Protein AF-A0A6V7IKY8-F1 (afdb_monomer_lite)

Sequence (75 aa):
AQGEAAVKLRLQDYGILTEKWYSNGTINFEYKIDNKPMVGLGFTTGYSYNPSTNITALQLTSRLKNDNVNLSCTI

pLDDT: mean 89.28, std 6.78, range [49.91, 95.62]

Organism: NCBI:txid1563983

Structure (mmCIF, N/CA/C/O backbone):
data_AF-A0A6V7IKY8-F1
#
_entry.id   AF-A0A6V7IKY8-F1
#
loop_
_atom_site.group_PDB
_atom_site.id
_atom_site.type_symbol
_atom_site.label_atom_id
_atom_site.label_alt_id
_atom_site.label_comp_id
_atom_site.label_asym_id
_atom_site.label_entity_id
_atom_site.label_seq_id
_atom_site.pdbx_PDB_ins_code
_atom_site.Cartn_x
_atom_site.Cartn_y
_atom_site.Cartn_z
_atom_site.occupancy
_atom_site.B_iso_or_equiv
_atom_site.auth_seq_id
_atom_site.auth_comp_id
_atom_site.auth_asym_id
_atom_site.auth_atom_id
_atom_site.pdbx_PDB_model_num
ATOM 1 N N . ALA A 1 1 ? 14.233 -15.430 -14.842 1.00 49.91 1 ALA A N 1
ATOM 2 C CA . ALA A 1 1 ? 13.347 -15.629 -13.679 1.00 49.91 1 ALA A CA 1
ATOM 3 C C . ALA A 1 1 ? 12.867 -14.261 -13.220 1.00 49.91 1 ALA A C 1
ATOM 5 O O . ALA A 1 1 ? 13.703 -13.383 -13.058 1.00 49.91 1 ALA A O 1
ATOM 6 N N . GLN A 1 2 ? 11.558 -14.043 -13.096 1.00 72.38 2 GLN A N 1
ATOM 7 C CA . GLN A 1 2 ? 11.043 -12.833 -12.452 1.00 72.38 2 GLN A CA 1
ATOM 8 C C . GLN A 1 2 ? 11.159 -13.039 -10.939 1.00 72.38 2 GLN A C 1
ATOM 10 O O . GLN A 1 2 ? 10.487 -13.899 -10.382 1.00 72.38 2 GLN A O 1
ATOM 15 N N . GLY A 1 3 ? 12.076 -12.317 -10.303 1.00 81.94 3 GLY A N 1
ATOM 16 C CA . GLY A 1 3 ? 12.178 -12.220 -8.850 1.00 81.94 3 GLY A CA 1
ATOM 17 C C . GLY A 1 3 ? 11.359 -11.045 -8.313 1.00 81.94 3 GLY A C 1
ATOM 18 O O . GLY A 1 3 ? 11.271 -9.995 -8.960 1.00 81.94 3 GLY A O 1
ATOM 19 N N . GLU A 1 4 ? 10.785 -11.234 -7.128 1.00 89.62 4 GLU A N 1
ATOM 20 C CA . GLU A 1 4 ? 10.184 -10.192 -6.290 1.00 89.62 4 GLU A CA 1
ATOM 21 C C . GLU A 1 4 ? 11.017 -10.097 -5.005 1.00 89.62 4 GLU A C 1
ATOM 23 O O . GLU A 1 4 ? 11.337 -11.121 -4.398 1.00 89.62 4 GLU A O 1
ATOM 28 N N . ALA A 1 5 ? 11.365 -8.883 -4.589 1.00 93.00 5 ALA A N 1
ATOM 29 C CA . ALA A 1 5 ? 11.884 -8.607 -3.255 1.00 93.00 5 ALA A CA 1
ATOM 30 C C . ALA A 1 5 ? 10.850 -7.771 -2.501 1.00 93.00 5 ALA A C 1
ATOM 32 O O . ALA A 1 5 ? 10.355 -6.778 -3.027 1.00 93.00 5 ALA A O 1
ATOM 33 N N . ALA A 1 6 ? 10.511 -8.167 -1.276 1.00 93.44 6 ALA A N 1
ATOM 34 C CA . ALA A 1 6 ? 9.495 -7.489 -0.481 1.00 93.44 6 ALA A CA 1
ATOM 35 C C . ALA A 1 6 ? 10.010 -7.196 0.928 1.00 93.44 6 ALA A C 1
ATOM 37 O O . ALA A 1 6 ? 10.575 -8.067 1.590 1.00 93.44 6 ALA A O 1
ATOM 38 N N . VAL A 1 7 ? 9.759 -5.979 1.399 1.00 95.31 7 VAL A N 1
ATOM 39 C CA . VAL A 1 7 ? 10.010 -5.541 2.770 1.00 95.31 7 VAL A CA 1
ATOM 40 C C . VAL A 1 7 ? 8.672 -5.199 3.406 1.00 95.31 7 VAL A C 1
ATOM 42 O O . VAL A 1 7 ? 7.868 -4.469 2.834 1.00 95.31 7 VAL A O 1
ATOM 45 N N . LYS A 1 8 ? 8.419 -5.735 4.602 1.00 95.25 8 LYS A N 1
ATOM 46 C CA . LYS A 1 8 ? 7.207 -5.454 5.374 1.00 95.25 8 LYS A CA 1
ATOM 47 C C . LYS A 1 8 ? 7.582 -4.996 6.774 1.00 95.25 8 LYS A C 1
ATOM 49 O O . LYS A 1 8 ? 7.995 -5.801 7.606 1.00 95.25 8 LYS A O 1
ATOM 54 N N . LEU A 1 9 ? 7.397 -3.711 7.037 1.00 92.88 9 LEU A N 1
ATOM 55 C CA . LEU A 1 9 ? 7.646 -3.080 8.324 1.00 92.88 9 LEU A CA 1
ATOM 56 C C . LEU A 1 9 ? 6.324 -2.941 9.077 1.00 92.88 9 LEU A C 1
ATOM 58 O O . LEU A 1 9 ? 5.385 -2.297 8.613 1.00 92.88 9 LEU A O 1
ATOM 62 N N . ARG A 1 10 ? 6.240 -3.562 10.254 1.00 92.19 10 ARG A N 1
ATOM 63 C CA . ARG A 1 10 ? 5.100 -3.403 11.163 1.00 92.19 10 ARG A CA 1
ATOM 64 C C . ARG A 1 10 ? 5.458 -2.364 12.215 1.00 92.19 10 ARG A C 1
ATOM 66 O O . ARG A 1 10 ? 6.252 -2.637 13.109 1.00 92.19 10 ARG A O 1
ATOM 73 N N . LEU A 1 11 ? 4.852 -1.193 12.112 1.00 87.94 11 LEU A N 1
ATOM 74 C CA . LEU A 1 11 ? 4.945 -0.126 13.095 1.00 87.94 11 LEU A CA 1
ATOM 75 C C . LEU A 1 11 ? 3.769 -0.315 14.055 1.00 87.94 11 LEU A C 1
ATOM 77 O O . LEU A 1 11 ? 2.648 0.057 13.720 1.00 87.94 11 LEU A O 1
ATOM 81 N N . GLN A 1 12 ? 4.001 -0.935 15.218 1.00 78.81 12 GLN A N 1
ATOM 82 C CA . GLN A 1 12 ? 2.924 -1.322 16.150 1.00 78.81 12 GLN A CA 1
ATOM 83 C C . GLN A 1 12 ? 1.933 -0.179 16.418 1.00 78.81 12 GLN A C 1
ATOM 85 O O . GLN A 1 12 ? 0.722 -0.406 16.450 1.00 78.81 12 GLN A O 1
ATOM 90 N N . ASP A 1 13 ? 2.432 1.054 16.491 1.00 81.56 13 ASP A N 1
ATOM 91 C CA . ASP A 1 13 ? 1.623 2.236 16.778 1.00 81.56 13 ASP A CA 1
ATOM 92 C C . ASP A 1 13 ? 1.046 2.930 15.541 1.00 81.56 13 ASP A C 1
ATOM 94 O O . ASP A 1 13 ? -0.014 3.543 15.643 1.00 81.56 13 ASP A O 1
ATOM 98 N N . TYR A 1 14 ? 1.657 2.761 14.366 1.00 80.56 14 TYR A N 1
ATOM 99 C CA . TYR A 1 14 ? 1.371 3.594 13.191 1.00 80.56 14 TYR A CA 1
ATOM 100 C C . TYR A 1 14 ? 0.799 2.826 11.994 1.00 80.56 14 TYR A C 1
ATOM 102 O O . TYR A 1 14 ? 0.148 3.432 11.152 1.00 80.56 14 TYR A O 1
ATOM 110 N N . GLY A 1 15 ? 0.942 1.500 11.941 1.00 88.56 15 GLY A N 1
ATOM 111 C CA . GLY A 1 15 ? 0.396 0.670 10.869 1.00 88.56 15 GLY A CA 1
ATOM 112 C C . GLY A 1 15 ? 1.429 -0.271 10.257 1.00 88.56 15 GLY A C 1
ATOM 113 O O . GLY A 1 15 ? 2.358 -0.739 10.912 1.00 88.56 15 GLY A O 1
ATOM 114 N N . ILE A 1 16 ? 1.244 -0.602 8.988 1.00 94.00 16 ILE A N 1
ATOM 115 C CA . ILE A 1 16 ? 2.088 -1.528 8.243 1.00 94.00 16 ILE A CA 1
ATOM 116 C C . ILE A 1 16 ? 2.518 -0.844 6.955 1.00 94.00 16 ILE A C 1
ATOM 118 O O . ILE A 1 16 ? 1.679 -0.436 6.157 1.00 94.00 16 ILE A O 1
ATOM 122 N N . LEU A 1 17 ? 3.826 -0.766 6.749 1.00 93.12 17 LEU A N 1
ATOM 123 C CA . LEU A 1 17 ? 4.434 -0.327 5.504 1.00 93.12 17 LEU A CA 1
ATOM 124 C C . LEU A 1 17 ? 4.942 -1.563 4.768 1.00 93.12 17 LEU A C 1
ATOM 126 O O . LEU A 1 17 ? 5.655 -2.388 5.340 1.00 93.12 17 LEU A O 1
ATOM 130 N N . THR A 1 18 ? 4.561 -1.701 3.509 1.00 95.50 18 THR A N 1
ATOM 131 C CA . THR A 1 18 ? 5.019 -2.764 2.624 1.00 95.50 18 THR A CA 1
ATOM 132 C C . THR A 1 18 ? 5.617 -2.130 1.382 1.00 95.50 18 THR A C 1
ATOM 134 O O . THR A 1 18 ? 4.981 -1.305 0.741 1.00 95.50 18 THR A O 1
ATOM 137 N N . GLU A 1 19 ? 6.823 -2.534 1.020 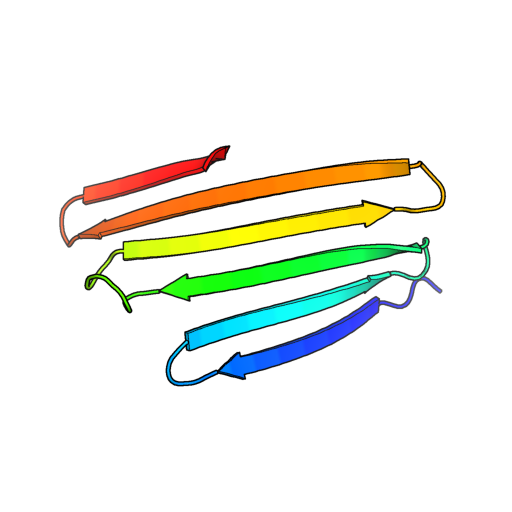1.00 95.19 19 GLU A N 1
ATOM 138 C CA . GLU A 1 19 ? 7.468 -2.125 -0.219 1.00 95.19 19 GLU A CA 1
ATOM 139 C C . GLU A 1 19 ? 7.866 -3.372 -1.003 1.00 95.19 19 GLU A C 1
ATOM 141 O O . GLU A 1 19 ? 8.399 -4.329 -0.437 1.00 95.19 19 GLU A O 1
ATOM 146 N N . LYS A 1 20 ? 7.568 -3.390 -2.298 1.00 94.75 20 LYS A N 1
ATOM 147 C CA . LYS A 1 20 ? 7.824 -4.513 -3.192 1.00 94.75 20 LYS A CA 1
ATOM 148 C C . LYS A 1 20 ? 8.538 -4.044 -4.443 1.00 94.75 20 LYS A C 1
ATOM 150 O O . LYS A 1 20 ? 8.121 -3.085 -5.084 1.00 94.75 20 LYS A O 1
ATOM 155 N N . TRP A 1 21 ? 9.558 -4.795 -4.814 1.00 92.69 21 TRP A N 1
ATOM 156 C CA . TRP A 1 21 ? 10.425 -4.549 -5.948 1.00 92.69 21 TRP A CA 1
ATOM 157 C C . TRP A 1 21 ? 10.328 -5.731 -6.896 1.00 92.69 21 TRP A C 1
ATOM 159 O O . TRP A 1 21 ? 10.559 -6.877 -6.504 1.00 92.69 21 TRP A O 1
ATOM 169 N N . TYR A 1 22 ? 9.995 -5.454 -8.148 1.00 91.31 22 TYR A N 1
ATOM 170 C CA . TYR A 1 22 ? 9.832 -6.465 -9.178 1.00 91.31 22 TYR A CA 1
ATOM 171 C C . TYR A 1 22 ? 10.982 -6.400 -10.180 1.00 91.31 22 TYR A C 1
ATOM 173 O O . TYR A 1 22 ? 11.479 -5.330 -10.525 1.00 91.31 22 TYR A O 1
ATOM 181 N N . SER A 1 23 ? 11.370 -7.554 -10.722 1.00 90.31 23 SER A N 1
ATOM 182 C CA . SER A 1 23 ? 12.447 -7.637 -11.727 1.00 90.31 23 SER A CA 1
ATOM 183 C C . SER A 1 23 ? 12.158 -6.876 -13.030 1.00 90.31 23 SER A C 1
ATOM 185 O O . SER A 1 23 ? 13.071 -6.647 -13.814 1.00 90.31 23 SER A O 1
ATOM 187 N N . ASN A 1 24 ? 10.904 -6.494 -13.283 1.00 87.69 24 ASN A N 1
ATOM 188 C CA . ASN A 1 24 ? 10.502 -5.663 -14.424 1.00 87.69 24 ASN A CA 1
ATOM 189 C C . ASN A 1 24 ? 10.633 -4.147 -14.147 1.00 87.69 24 ASN A C 1
ATOM 191 O O . ASN A 1 24 ? 10.120 -3.344 -14.924 1.00 87.69 24 ASN A O 1
ATOM 195 N N . GLY A 1 25 ? 11.245 -3.764 -13.022 1.00 86.31 25 GLY A N 1
ATOM 196 C CA . GLY A 1 25 ? 11.423 -2.377 -12.602 1.00 86.31 25 GLY A CA 1
ATOM 197 C C . GLY A 1 25 ? 10.239 -1.782 -11.839 1.00 86.31 25 GLY A C 1
ATOM 198 O O . GLY A 1 25 ? 10.368 -0.672 -11.335 1.00 86.31 25 GLY A O 1
ATOM 199 N N . THR A 1 26 ? 9.103 -2.479 -11.713 1.00 90.75 26 THR A N 1
ATOM 200 C CA . THR A 1 26 ? 7.974 -1.966 -10.926 1.00 90.75 26 THR A CA 1
ATOM 201 C C . THR A 1 26 ? 8.335 -1.912 -9.440 1.00 90.75 26 THR A C 1
ATOM 203 O O . THR A 1 26 ? 8.849 -2.879 -8.873 1.00 90.75 26 THR A O 1
ATOM 206 N N . ILE A 1 27 ? 8.005 -0.793 -8.806 1.00 92.31 27 ILE A N 1
ATOM 207 C CA . ILE A 1 27 ? 8.104 -0.551 -7.372 1.00 92.31 27 ILE A CA 1
ATOM 208 C C . ILE A 1 27 ? 6.687 -0.322 -6.865 1.00 92.31 27 ILE A C 1
ATOM 210 O O . ILE A 1 27 ? 6.000 0.581 -7.341 1.00 92.31 27 ILE A O 1
ATOM 214 N N . ASN A 1 28 ? 6.254 -1.129 -5.902 1.00 94.00 28 ASN A N 1
ATOM 215 C CA . ASN A 1 28 ? 4.975 -0.953 -5.231 1.00 94.00 28 ASN A CA 1
ATOM 216 C C . ASN A 1 28 ? 5.210 -0.610 -3.768 1.00 94.00 28 ASN A C 1
ATOM 218 O O . ASN A 1 28 ? 5.856 -1.357 -3.039 1.00 94.00 28 ASN A O 1
ATOM 222 N N . PHE A 1 29 ? 4.618 0.486 -3.337 1.00 94.56 29 PHE A N 1
ATOM 223 C CA 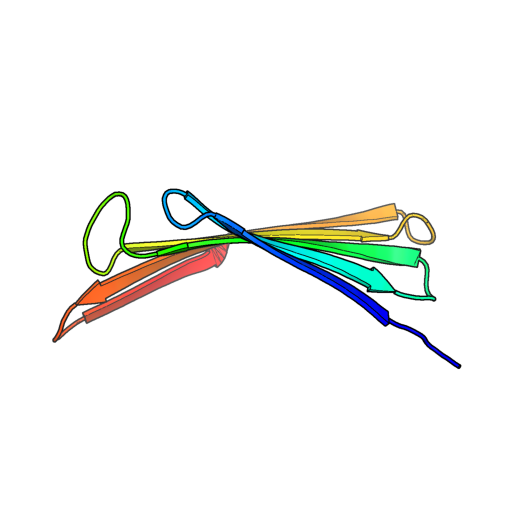. PHE A 1 29 ? 4.573 0.928 -1.962 1.00 94.56 29 PHE A CA 1
ATOM 224 C C . PHE A 1 29 ? 3.133 0.832 -1.463 1.00 94.56 29 PHE A C 1
ATOM 226 O O . PHE A 1 29 ? 2.207 1.313 -2.106 1.00 94.56 29 PHE A O 1
ATOM 233 N N . GLU A 1 30 ? 2.931 0.216 -0.310 1.00 95.62 30 GLU A N 1
ATOM 234 C CA . GLU A 1 30 ? 1.642 0.137 0.361 1.00 95.62 30 GLU A CA 1
ATOM 235 C C . GLU A 1 30 ? 1.814 0.568 1.814 1.00 95.62 30 GLU A C 1
ATOM 237 O O . GLU A 1 30 ? 2.617 0.004 2.556 1.00 95.62 30 GLU A O 1
ATOM 242 N N . TYR A 1 31 ? 1.026 1.545 2.244 1.00 94.25 31 TYR A N 1
ATOM 243 C CA . TYR A 1 31 ? 0.911 1.916 3.642 1.00 94.25 31 TYR A CA 1
ATOM 244 C C . TYR A 1 31 ? -0.505 1.663 4.124 1.00 94.25 31 TYR A C 1
ATOM 246 O O . TYR A 1 31 ? -1.463 2.193 3.566 1.00 94.25 31 TYR A O 1
ATOM 254 N N . LYS A 1 32 ? -0.639 0.866 5.178 1.00 93.56 32 LYS A N 1
ATOM 255 C CA . LYS A 1 32 ? -1.925 0.469 5.731 1.00 93.56 32 LYS A CA 1
ATOM 256 C C . LYS A 1 32 ? -1.999 0.792 7.211 1.00 93.56 32 LYS A C 1
ATOM 258 O O . LYS A 1 32 ? -1.153 0.365 7.993 1.00 93.56 32 LYS A O 1
ATOM 263 N N . ILE A 1 33 ? -3.048 1.498 7.601 1.00 92.56 33 ILE A N 1
ATOM 264 C CA . ILE A 1 33 ? -3.337 1.847 8.986 1.00 92.56 33 ILE A CA 1
ATOM 265 C C . ILE A 1 33 ? -4.787 1.483 9.285 1.00 92.56 33 ILE A C 1
ATOM 267 O O . ILE A 1 33 ? -5.699 1.973 8.632 1.00 92.56 33 ILE A O 1
ATOM 271 N N . ASP A 1 34 ? -5.005 0.620 10.272 1.00 89.19 34 ASP A N 1
ATOM 272 C CA . ASP A 1 34 ? -6.340 0.191 10.695 1.00 89.19 34 ASP A CA 1
ATOM 273 C C . ASP A 1 34 ? -6.542 0.487 12.176 1.00 89.19 34 ASP A C 1
ATOM 275 O O . ASP A 1 34 ? -5.631 0.304 12.986 1.00 89.19 34 ASP A O 1
ATOM 279 N N . ASN A 1 35 ? -7.761 0.883 12.536 1.00 84.56 35 ASN A N 1
ATOM 280 C CA . ASN A 1 35 ? -8.226 1.040 13.913 1.00 84.56 35 ASN A CA 1
ATOM 281 C C . ASN A 1 35 ? -7.424 2.044 14.760 1.00 84.56 35 ASN A C 1
ATOM 283 O O . ASN A 1 35 ? -7.478 1.981 15.985 1.00 84.56 35 ASN A O 1
ATOM 287 N N . LYS A 1 36 ? -6.661 2.952 14.135 1.00 79.81 36 LYS A N 1
ATOM 288 C CA . LYS A 1 36 ? -5.851 3.958 14.844 1.00 79.81 36 LYS A CA 1
ATOM 289 C C . LYS A 1 36 ? -6.629 5.242 15.147 1.00 79.81 36 LYS A C 1
ATOM 291 O O . LYS A 1 36 ? -6.770 5.561 16.321 1.00 79.81 36 LYS A O 1
ATOM 296 N N . PRO A 1 37 ? -7.174 5.964 14.150 1.00 78.12 37 PRO A N 1
ATOM 297 C CA . PRO A 1 37 ? -8.002 7.141 14.424 1.00 78.12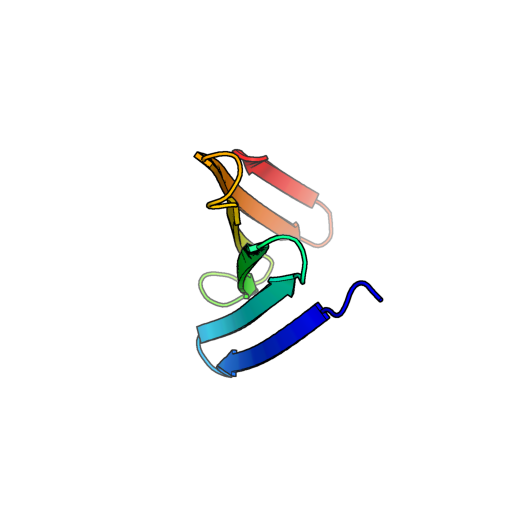 37 PRO A CA 1
ATOM 298 C C . PRO A 1 37 ? -9.381 6.783 14.997 1.00 78.12 37 PRO A C 1
ATOM 300 O O . PRO A 1 37 ? -9.933 7.542 15.785 1.00 78.12 37 PRO A O 1
ATOM 303 N N . MET A 1 38 ? -9.948 5.637 14.607 1.00 83.00 38 MET A N 1
ATOM 304 C CA . MET A 1 38 ? -11.233 5.141 15.101 1.00 83.00 38 MET A CA 1
ATOM 305 C C . MET A 1 38 ? -11.316 3.628 14.888 1.00 83.00 38 MET A C 1
ATOM 307 O O . MET A 1 38 ? -10.872 3.132 13.851 1.00 83.00 38 MET A O 1
ATOM 311 N N . VAL A 1 39 ? -11.897 2.892 15.840 1.00 84.88 39 VAL A N 1
ATOM 312 C CA . VAL A 1 39 ? -12.159 1.452 15.679 1.00 84.88 39 VAL A CA 1
ATOM 313 C C . VAL A 1 39 ? -13.051 1.237 14.456 1.00 84.88 39 VAL A C 1
ATOM 315 O O . VAL A 1 39 ? -14.053 1.924 14.278 1.00 84.88 39 VAL A O 1
ATOM 318 N N . GLY A 1 40 ? -12.659 0.308 13.589 1.00 84.75 40 GLY A N 1
ATOM 319 C CA . GLY A 1 40 ? -13.346 0.019 12.337 1.00 84.75 40 GLY A CA 1
ATOM 320 C C . GLY A 1 40 ? -12.889 0.862 11.146 1.00 84.75 40 GLY A C 1
ATOM 321 O O . GLY A 1 40 ? -13.172 0.478 10.012 1.00 84.75 40 GLY A O 1
ATOM 322 N N . LEU A 1 41 ? -12.174 1.973 11.361 1.00 90.31 41 LEU A N 1
ATOM 323 C CA . LEU A 1 41 ? -11.671 2.828 10.285 1.00 90.31 41 LEU A CA 1
ATOM 324 C C . LEU A 1 41 ? -10.274 2.375 9.842 1.00 90.31 41 LEU A C 1
ATOM 326 O O . LEU A 1 41 ? -9.356 2.261 10.655 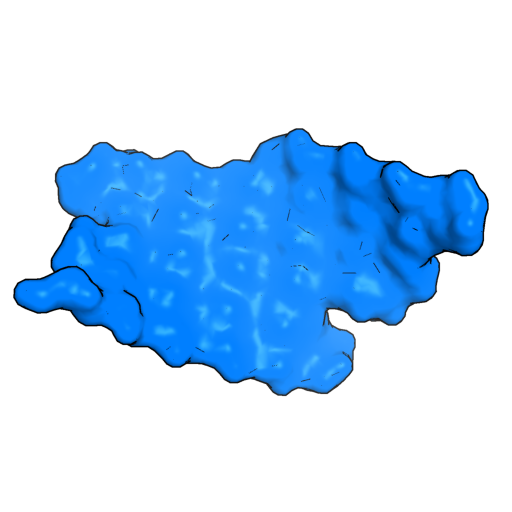1.00 90.31 41 LEU A O 1
ATOM 330 N N . GLY A 1 42 ? -10.114 2.141 8.545 1.00 92.62 42 GLY A N 1
ATOM 331 C CA . GLY A 1 42 ? -8.867 1.757 7.904 1.00 92.62 42 GLY A CA 1
ATOM 332 C C . GLY A 1 42 ? -8.552 2.655 6.717 1.00 92.62 42 GLY A C 1
ATOM 333 O O . GLY A 1 42 ? -9.440 3.026 5.952 1.00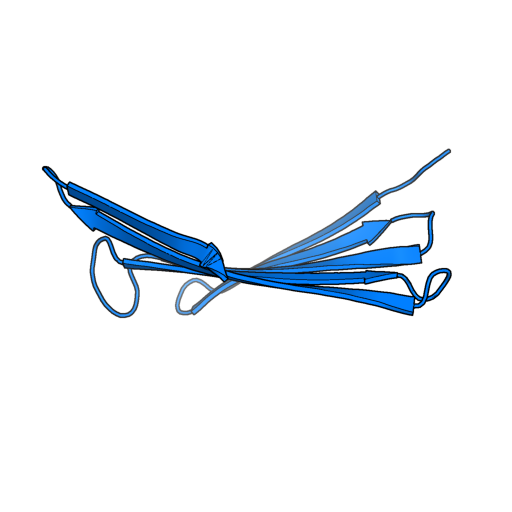 92.62 42 GLY A O 1
ATOM 334 N N . PHE A 1 43 ? -7.279 2.984 6.549 1.00 92.81 43 PHE A N 1
ATOM 335 C CA . PHE A 1 43 ? -6.756 3.668 5.375 1.00 92.81 43 PHE A CA 1
ATOM 336 C C . PHE A 1 43 ? -5.660 2.815 4.746 1.00 92.81 43 PHE A C 1
ATOM 338 O O . PHE A 1 43 ? -4.843 2.205 5.436 1.00 92.81 43 PHE A O 1
ATOM 345 N N . THR A 1 44 ? -5.663 2.738 3.424 1.00 94.31 44 THR A N 1
ATOM 346 C CA . THR A 1 44 ? -4.652 2.050 2.629 1.00 94.31 44 THR A CA 1
ATOM 347 C C . THR A 1 44 ? -4.230 2.969 1.498 1.00 94.31 44 THR A C 1
ATOM 349 O O . THR A 1 44 ? -5.039 3.321 0.644 1.00 94.31 44 THR A O 1
ATOM 352 N N . THR A 1 45 ? -2.963 3.354 1.506 1.00 94.50 45 THR A N 1
ATOM 353 C CA . THR A 1 45 ? -2.321 4.113 0.439 1.00 94.50 45 THR A CA 1
ATOM 354 C C . THR A 1 45 ? -1.486 3.147 -0.379 1.00 94.50 45 THR A C 1
ATOM 356 O O . THR A 1 45 ? -0.516 2.601 0.136 1.00 94.50 45 THR A O 1
ATOM 359 N N . GLY A 1 46 ? -1.858 2.929 -1.634 1.00 94.94 46 GLY A N 1
ATOM 360 C CA . GLY A 1 46 ? -1.077 2.181 -2.609 1.00 94.94 46 GLY A CA 1
ATOM 361 C C . GLY A 1 46 ? -0.421 3.140 -3.593 1.00 94.94 46 GLY A C 1
ATOM 362 O O . GLY A 1 46 ? -1.084 3.999 -4.157 1.00 94.94 46 GLY A O 1
ATOM 363 N N . TYR A 1 47 ? 0.872 2.999 -3.822 1.00 93.50 47 TYR A N 1
ATOM 364 C CA . TYR A 1 47 ? 1.611 3.712 -4.850 1.00 93.50 47 TYR A CA 1
ATOM 365 C C . TYR A 1 47 ? 2.369 2.693 -5.693 1.00 93.50 47 TYR A C 1
ATOM 367 O O . TYR A 1 47 ? 3.021 1.801 -5.161 1.00 93.50 47 TYR A O 1
ATOM 375 N N . SER A 1 48 ? 2.269 2.800 -7.010 1.00 93.50 48 SER A N 1
ATOM 376 C CA . SER A 1 48 ? 2.979 1.952 -7.956 1.00 93.50 48 SER A CA 1
ATOM 377 C C . SER A 1 48 ? 3.705 2.831 -8.953 1.00 93.50 48 SER A C 1
ATOM 379 O O . SER A 1 48 ? 3.127 3.766 -9.507 1.00 93.50 48 SER A O 1
ATOM 381 N N . TYR A 1 49 ? 4.972 2.529 -9.182 1.00 91.88 49 TYR A N 1
ATOM 382 C CA . TYR A 1 49 ? 5.797 3.233 -10.142 1.00 91.88 49 TYR A CA 1
ATOM 383 C C . TYR A 1 49 ? 6.591 2.237 -10.967 1.00 91.88 49 TYR A C 1
ATOM 385 O O . TYR A 1 49 ? 7.219 1.333 -10.420 1.00 91.88 49 TYR A O 1
ATOM 393 N N . ASN A 1 50 ? 6.589 2.411 -12.285 1.00 90.56 50 ASN A N 1
ATOM 394 C CA . ASN A 1 50 ? 7.489 1.689 -13.169 1.00 90.56 50 ASN A CA 1
ATOM 395 C C . ASN A 1 50 ? 8.312 2.694 -14.003 1.00 90.56 50 ASN A C 1
ATOM 397 O O . ASN A 1 50 ? 7.748 3.384 -14.856 1.00 90.56 50 ASN A O 1
ATOM 401 N N . PRO A 1 51 ? 9.641 2.772 -13.801 1.00 83.62 51 PRO A N 1
ATOM 402 C CA . PRO A 1 51 ? 10.510 3.698 -14.521 1.00 83.62 51 PRO A CA 1
ATOM 403 C C . PRO A 1 51 ? 10.665 3.340 -16.003 1.00 83.62 51 PRO A C 1
ATOM 405 O O . PRO A 1 51 ? 10.936 4.215 -16.818 1.00 83.62 51 PRO A O 1
ATOM 408 N N . SER A 1 52 ? 10.475 2.074 -16.383 1.00 84.75 52 SER A N 1
ATOM 409 C CA . SER A 1 52 ? 10.558 1.632 -17.778 1.00 84.75 52 SER A CA 1
ATOM 410 C C . SER A 1 52 ? 9.361 2.089 -18.615 1.00 84.75 52 SER A C 1
ATOM 412 O O . SER A 1 52 ? 9.500 2.239 -19.825 1.00 84.75 52 SER A O 1
ATOM 414 N N . THR A 1 53 ? 8.198 2.322 -17.998 1.00 84.69 53 THR A N 1
ATOM 415 C CA . THR A 1 53 ? 6.981 2.780 -18.695 1.00 84.69 53 THR A CA 1
ATOM 416 C C . THR A 1 53 ? 6.541 4.192 -18.306 1.00 84.69 53 THR A C 1
ATOM 418 O O . THR A 1 53 ? 5.604 4.711 -18.909 1.00 84.69 53 THR A O 1
ATOM 421 N N . ASN A 1 54 ? 7.190 4.817 -17.315 1.00 83.06 54 ASN A N 1
ATOM 422 C CA . ASN A 1 54 ? 6.762 6.067 -16.671 1.00 83.06 54 ASN A CA 1
ATOM 423 C C . ASN A 1 54 ? 5.314 6.033 -16.153 1.00 83.06 54 ASN A C 1
ATOM 425 O O . ASN A 1 54 ? 4.673 7.073 -16.010 1.00 83.06 54 ASN A O 1
ATOM 429 N N . ILE A 1 55 ? 4.788 4.839 -15.870 1.00 82.06 55 ILE A N 1
ATOM 430 C CA . ILE A 1 55 ? 3.453 4.692 -15.300 1.00 82.06 55 ILE A CA 1
ATOM 431 C C . ILE A 1 55 ? 3.564 4.881 -13.794 1.00 82.06 55 ILE A C 1
ATOM 433 O O . ILE A 1 55 ? 4.270 4.136 -13.108 1.00 82.06 55 ILE A O 1
ATOM 437 N N . THR A 1 56 ? 2.823 5.863 -13.301 1.00 89.62 56 THR A N 1
ATOM 438 C CA . THR A 1 56 ? 2.602 6.121 -11.883 1.00 89.62 56 THR A CA 1
ATOM 439 C C . THR A 1 56 ? 1.133 5.883 -11.576 1.00 89.62 56 THR A C 1
ATOM 441 O O . THR A 1 56 ? 0.257 6.447 -12.230 1.00 89.62 56 THR A O 1
ATOM 444 N N . ALA A 1 57 ? 0.854 5.068 -10.568 1.00 90.69 57 ALA A N 1
ATOM 445 C CA . ALA A 1 57 ? -0.482 4.886 -10.028 1.00 90.69 57 ALA A CA 1
ATOM 446 C C . ALA A 1 57 ? -0.454 5.204 -8.537 1.00 90.69 57 ALA A C 1
ATOM 448 O O . ALA A 1 57 ? 0.388 4.695 -7.801 1.00 90.69 57 ALA A O 1
ATOM 449 N N . LEU A 1 58 ? -1.381 6.044 -8.096 1.00 93.25 58 LEU A N 1
ATOM 450 C CA . LEU A 1 58 ? -1.639 6.302 -6.690 1.00 93.25 58 LEU A CA 1
ATOM 451 C C . LEU A 1 58 ? -3.082 5.894 -6.429 1.00 93.25 58 LEU A C 1
ATOM 453 O O . LEU A 1 58 ? -3.973 6.307 -7.162 1.00 93.25 58 LEU A O 1
ATOM 457 N N . GLN A 1 59 ? -3.284 5.081 -5.404 1.00 95.12 59 GLN A N 1
ATOM 458 C CA . GLN A 1 59 ? -4.584 4.642 -4.945 1.00 95.12 59 GLN A CA 1
ATOM 459 C C . GLN A 1 59 ? -4.712 4.952 -3.460 1.00 95.12 59 GLN A C 1
ATOM 461 O O . GLN A 1 59 ? -3.856 4.588 -2.651 1.00 95.12 59 GLN A O 1
ATOM 466 N N . LEU A 1 60 ? -5.810 5.588 -3.089 1.00 94.06 60 LEU A N 1
ATOM 467 C CA . LEU A 1 60 ? -6.156 5.867 -1.706 1.00 94.06 60 LEU A CA 1
ATOM 468 C C . LEU A 1 60 ? -7.473 5.173 -1.405 1.00 94.06 60 LEU A C 1
ATOM 470 O O . LEU A 1 60 ? -8.513 5.516 -1.955 1.00 94.06 60 LEU A O 1
ATOM 474 N N . THR A 1 61 ? -7.430 4.186 -0.519 1.00 94.56 61 THR A N 1
ATOM 475 C CA . THR A 1 61 ? -8.619 3.480 -0.049 1.00 94.56 61 THR A CA 1
ATOM 476 C C . THR A 1 61 ? -8.874 3.817 1.406 1.00 94.56 61 THR A C 1
ATOM 478 O O . THR A 1 61 ? -8.021 3.620 2.267 1.00 94.56 61 THR A O 1
ATOM 481 N N . SER A 1 62 ? -10.079 4.287 1.690 1.00 92.44 62 SER A N 1
ATOM 482 C CA . SER A 1 62 ? -10.612 4.422 3.041 1.00 92.44 62 SER A CA 1
ATOM 483 C C . SER A 1 62 ? -11.704 3.381 3.244 1.00 92.44 62 SER A C 1
ATOM 485 O O . SER A 1 62 ? -12.505 3.111 2.349 1.00 92.44 62 SER A O 1
ATOM 487 N N . ARG A 1 63 ? -11.728 2.759 4.416 1.00 93.00 63 ARG A N 1
ATOM 488 C CA . ARG A 1 63 ? -12.699 1.734 4.778 1.00 93.00 63 ARG A CA 1
ATOM 489 C C . ARG A 1 63 ? -13.228 2.010 6.166 1.00 93.00 63 ARG A C 1
ATOM 491 O O . ARG A 1 63 ? -12.447 2.205 7.083 1.00 93.00 63 ARG A O 1
ATOM 498 N N . LEU A 1 64 ? -14.537 1.940 6.332 1.00 91.06 64 LEU A N 1
ATOM 499 C CA . LEU A 1 64 ? -15.185 1.957 7.631 1.00 91.06 64 LEU A CA 1
ATOM 500 C C . LEU A 1 64 ? -15.977 0.665 7.802 1.00 91.06 64 LEU A C 1
ATOM 502 O O . LEU A 1 64 ? -16.928 0.411 7.066 1.00 91.06 64 LEU A O 1
ATOM 506 N N . LYS A 1 65 ? -15.586 -0.147 8.779 1.00 91.25 65 LYS A N 1
ATOM 507 C CA . LYS A 1 65 ? -16.265 -1.381 9.154 1.00 91.25 65 LYS A CA 1
ATOM 508 C C . LYS A 1 65 ? -16.872 -1.237 10.546 1.00 91.25 65 LYS A C 1
ATOM 510 O O . LYS A 1 65 ? -16.164 -0.992 11.511 1.00 91.25 65 LYS A O 1
ATOM 515 N N . ASN A 1 66 ? -18.171 -1.452 10.632 1.00 87.44 66 ASN A N 1
ATOM 516 C CA . ASN A 1 66 ? -18.939 -1.599 11.858 1.00 87.44 66 ASN A CA 1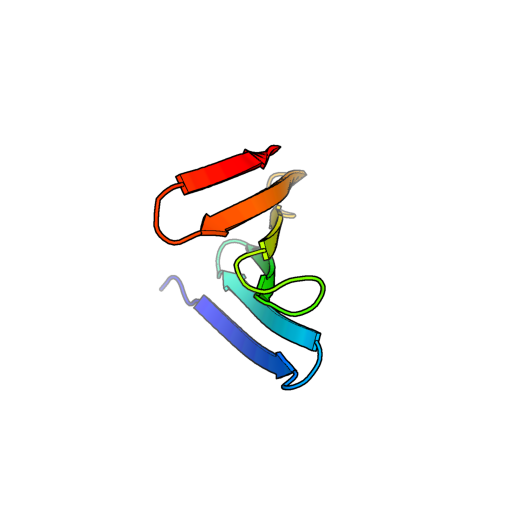
ATOM 517 C C . ASN A 1 66 ? -19.744 -2.909 11.775 1.00 87.44 66 ASN A C 1
ATOM 519 O O . ASN A 1 66 ? -19.824 -3.510 10.701 1.00 87.44 66 ASN A O 1
ATOM 523 N N . ASP A 1 67 ? -20.362 -3.346 12.870 1.00 85.94 67 ASP A N 1
ATOM 524 C CA . ASP A 1 67 ? -21.050 -4.646 12.943 1.00 85.94 67 ASP A CA 1
ATOM 525 C C . ASP A 1 67 ? -22.132 -4.827 11.867 1.00 85.94 67 ASP A C 1
ATOM 527 O O . ASP A 1 67 ? -22.305 -5.919 11.333 1.00 85.94 67 ASP A O 1
ATOM 531 N N . ASN A 1 68 ? -22.803 -3.737 11.484 1.00 87.06 68 ASN A N 1
ATOM 532 C CA . ASN A 1 68 ? -23.904 -3.757 10.518 1.00 87.06 68 ASN A CA 1
ATOM 533 C C . ASN A 1 68 ? -23.569 -3.101 9.169 1.00 87.06 68 ASN A C 1
ATOM 535 O O . ASN A 1 68 ? -24.384 -3.139 8.251 1.00 87.06 68 ASN A O 1
ATOM 539 N N . VAL A 1 69 ? -22.410 -2.444 9.041 1.00 85.44 69 VAL A N 1
ATOM 540 C CA . VAL A 1 69 ? -22.096 -1.585 7.888 1.00 85.44 69 VAL A CA 1
ATOM 541 C C . VAL A 1 69 ? -20.627 -1.718 7.504 1.00 85.44 69 VAL A C 1
ATOM 543 O O . VAL A 1 69 ? -19.741 -1.612 8.346 1.00 85.44 69 VAL A O 1
ATOM 546 N N . ASN A 1 70 ? -20.352 -1.900 6.213 1.00 90.56 70 ASN A N 1
ATOM 547 C CA . ASN A 1 70 ? -18.998 -1.914 5.668 1.00 90.56 70 ASN A CA 1
ATOM 548 C C . ASN A 1 70 ? -18.937 -0.984 4.454 1.00 90.56 70 ASN A C 1
ATOM 550 O O . ASN A 1 70 ? -19.383 -1.347 3.368 1.00 90.56 70 ASN A O 1
ATOM 554 N N . LEU A 1 71 ? -18.404 0.215 4.662 1.00 92.00 71 LEU A N 1
ATOM 555 C CA . LEU A 1 71 ? -18.215 1.223 3.626 1.00 92.00 71 LEU A CA 1
ATOM 556 C C . LEU A 1 71 ? -16.763 1.211 3.167 1.00 92.00 71 LEU A C 1
ATOM 558 O O . LEU A 1 71 ? -15.844 1.085 3.977 1.00 92.00 71 LEU A O 1
ATOM 562 N N . SER A 1 72 ? -16.555 1.385 1.871 1.00 92.31 72 SER A N 1
ATOM 563 C CA . SER A 1 72 ? -15.236 1.604 1.291 1.00 92.31 72 SER A CA 1
ATOM 564 C C . SER A 1 72 ? -15.321 2.675 0.219 1.00 92.31 72 SER A C 1
ATOM 566 O O . SER A 1 72 ? -16.249 2.664 -0.587 1.00 92.31 72 SER A O 1
ATOM 568 N N . CYS A 1 73 ? -14.342 3.567 0.199 1.00 92.88 73 CYS A N 1
ATOM 569 C CA . CYS A 1 73 ? -14.156 4.554 -0.849 1.00 92.88 73 CYS A CA 1
ATOM 570 C C . CYS A 1 73 ? -12.719 4.447 -1.355 1.00 92.88 73 CYS A C 1
ATOM 572 O O . CYS A 1 73 ? -11.787 4.462 -0.548 1.00 92.88 73 CYS A O 1
ATOM 574 N N . THR A 1 74 ? -12.561 4.329 -2.669 1.00 94.50 74 THR A N 1
ATOM 575 C CA . THR A 1 74 ? -11.269 4.215 -3.345 1.00 94.50 74 THR A CA 1
ATOM 576 C C . THR A 1 74 ? -11.188 5.281 -4.424 1.00 94.50 74 THR A C 1
ATOM 578 O O . THR A 1 74 ? -12.125 5.424 -5.210 1.00 94.50 74 THR A O 1
ATOM 581 N N . ILE A 1 75 ? -10.075 6.011 -4.439 1.00 89.88 75 ILE A N 1
ATOM 582 C CA . ILE A 1 75 ? -9.714 7.008 -5.452 1.00 89.88 75 ILE A CA 1
ATOM 583 C C . ILE A 1 75 ? -8.378 6.594 -6.055 1.00 89.88 75 ILE A C 1
ATOM 585 O O . ILE A 1 75 ? -7.513 6.141 -5.265 1.00 89.88 75 ILE A O 1
#

Secondary structure (DSSP, 8-state):
---EEEEEEEETTTEEEEEEEETTS-EEEEEEEESSSSTTEEEEEEEEEETTTTEEEEEEEEEEEETTEEEEEE-

InterPro domains:
  IPR023614 Porin domain superfamily [G3DSA:2.40.160.10] (1-75)

Radius of gyration: 14.73 Å; chains: 1; bounding box: 37×23×36 Å

Foldseek 3Di:
DWDKDKDWDQPVQAFIWIWIAIPQQKIKIKGKDACRVHHQKIWIWIWIAHPVVRDIDIKIKIWGDDPVDIDIDMD